Protein AF-A0ABD0MIQ6-F1 (afdb_monomer)

Secondary structure (DSSP, 8-state):
------SS-----S-TTHHHHHHHHHHHHHHHHHHHHHHHHPPTT------PPPGGGTGGGS---

InterPro domains:
  IPR010675 RNA methyltransferase bin3, C-terminal [PF06859] (15-64)
  IPR024160 Bin3-type S-adenosyl-L-methionine binding domain [PS51515] (1-65)
  IPR029063 S-adenosyl-L-methionine-dependent methyltransferase superfamily [G3DSA:3.40.50.150] (5-65)
  IPR029063 S-adenosyl-L-methionine-dependent methyltransferase superfamily [SSF53335] (19-53)
  IPR039772 RNA methyltransferase Bin3-like [PTHR12315] (15-65)

Solvent-accessible surfa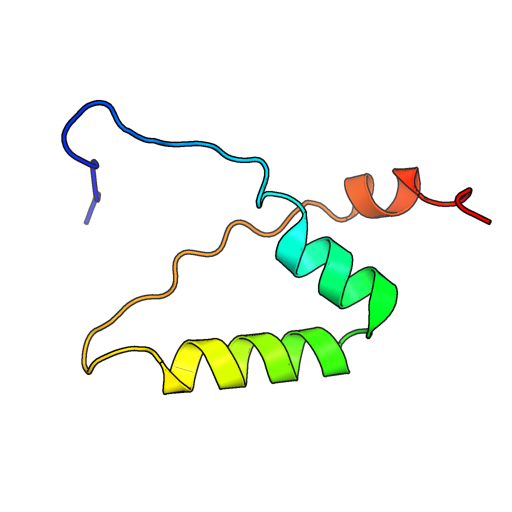ce area (backbone atoms only — not comparable to full-atom values): 4492 Å² total; per-residue (Å²): 134,82,84,72,82,83,78,92,72,82,75,77,64,86,63,70,47,50,72,56,49,38,31,75,76,46,38,70,69,33,45,54,52,49,53,56,52,53,57,73,70,46,56,94,90,57,78,89,87,81,78,83,70,62,71,78,65,62,68,78,61,85,78,78,130

pLDDT: mean 76.77, std 19.92, range [39.56, 97.56]

Structure (mmCIF, N/CA/C/O backbone):
data_AF-A0ABD0MIQ6-F1
#
_entry.id   AF-A0ABD0MIQ6-F1
#
loop_
_atom_site.group_PDB
_atom_site.id
_atom_site.type_symbol
_atom_site.label_atom_id
_atom_site.label_alt_id
_atom_site.label_comp_id
_atom_site.label_asym_id
_atom_site.label_entity_id
_atom_site.label_seq_id
_atom_site.pdbx_PDB_ins_code
_atom_site.Cartn_x
_atom_site.Cartn_y
_atom_site.Cartn_z
_atom_site.occupancy
_atom_site.B_iso_or_equiv
_atom_site.auth_seq_id
_atom_site.auth_comp_id
_atom_site.auth_asym_id
_atom_site.auth_atom_id
_atom_site.pdbx_PDB_model_num
ATOM 1 N N . GLY A 1 1 ? -10.401 17.551 5.406 1.00 39.56 1 GLY A N 1
ATOM 2 C CA . GLY A 1 1 ? -10.292 16.867 6.706 1.00 39.56 1 GLY A CA 1
ATOM 3 C C . GLY A 1 1 ? -8.824 16.716 6.932 1.00 39.56 1 GLY A C 1
ATOM 4 O O . GLY A 1 1 ? -8.250 15.704 6.556 1.00 39.56 1 GLY A O 1
ATOM 5 N N . ASP A 1 2 ? -8.222 17.805 7.381 1.00 44.06 2 ASP A N 1
ATOM 6 C CA . ASP A 1 2 ? -6.812 18.067 7.143 1.00 44.06 2 ASP A CA 1
ATOM 7 C C . ASP A 1 2 ? -6.130 17.783 8.467 1.00 44.06 2 ASP A C 1
ATOM 9 O O . ASP A 1 2 ? -6.104 18.615 9.370 1.00 44.06 2 ASP A O 1
ATOM 13 N N . TYR A 1 3 ? -5.734 16.522 8.628 1.00 59.81 3 TYR A N 1
ATOM 14 C CA . TYR A 1 3 ? -5.037 16.066 9.815 1.00 59.81 3 TYR A CA 1
ATOM 15 C C . TYR A 1 3 ? -3.684 16.779 9.869 1.00 59.81 3 TYR A C 1
ATOM 17 O O . TYR A 1 3 ? -2.745 16.410 9.166 1.00 59.81 3 TYR A O 1
ATOM 25 N N . VAL A 1 4 ? -3.626 17.842 10.667 1.00 58.75 4 VAL A N 1
ATOM 26 C CA . VAL A 1 4 ? -2.399 18.533 11.050 1.00 58.75 4 VAL A CA 1
ATOM 27 C C . VAL A 1 4 ? -1.956 17.892 12.364 1.00 58.75 4 VAL A C 1
ATOM 29 O O . VAL A 1 4 ? -2.630 18.099 13.375 1.00 58.75 4 VAL A O 1
ATOM 32 N N . PRO A 1 5 ? -0.907 17.050 12.370 1.00 60.97 5 PRO A N 1
ATOM 33 C CA . PRO A 1 5 ? -0.395 16.487 13.610 1.00 60.97 5 PRO A CA 1
ATOM 34 C C . PRO A 1 5 ? 0.132 17.617 14.501 1.00 60.97 5 PRO A C 1
ATOM 36 O O . PRO A 1 5 ? 0.907 18.464 14.055 1.00 60.97 5 PRO A O 1
ATOM 39 N N . ASP A 1 6 ? -0.337 17.632 15.746 1.00 64.69 6 ASP A N 1
ATOM 40 C CA . ASP A 1 6 ? 0.060 18.596 16.766 1.00 64.69 6 ASP A CA 1
ATOM 41 C C . ASP A 1 6 ? 1.483 18.265 17.251 1.00 64.69 6 ASP A C 1
ATOM 43 O O . ASP A 1 6 ? 1.721 17.195 17.802 1.00 64.69 6 ASP A O 1
ATOM 47 N N . SER A 1 7 ? 2.407 19.170 16.927 1.00 59.25 7 SER A N 1
ATOM 48 C CA . SER A 1 7 ? 3.751 19.396 17.483 1.00 59.25 7 SER A CA 1
ATOM 49 C C . SER A 1 7 ? 4.714 18.209 17.773 1.00 59.25 7 SER A C 1
ATOM 51 O O . SER A 1 7 ? 4.576 17.426 18.706 1.00 59.25 7 SER A O 1
ATOM 53 N N . ASP A 1 8 ? 5.804 18.217 16.989 1.00 54.25 8 ASP A N 1
ATOM 54 C CA . ASP A 1 8 ? 7.223 18.021 17.363 1.00 54.25 8 ASP A CA 1
ATOM 55 C C . ASP A 1 8 ? 7.840 16.659 17.725 1.00 54.25 8 ASP A C 1
ATOM 57 O O . ASP A 1 8 ? 9.021 16.613 18.062 1.00 54.25 8 ASP A O 1
ATOM 61 N N . GLU A 1 9 ? 7.179 15.531 17.469 1.00 50.53 9 GLU A N 1
ATOM 62 C CA . GLU A 1 9 ? 7.876 14.229 17.398 1.00 50.53 9 GLU A CA 1
ATOM 63 C C .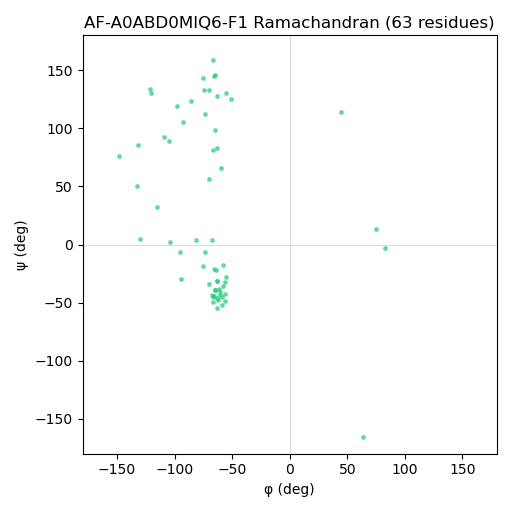 GLU A 1 9 ? 7.469 13.417 16.166 1.00 50.53 9 GLU A C 1
ATOM 65 O O . GLU A 1 9 ? 7.182 12.219 16.221 1.00 50.53 9 GLU A O 1
ATOM 70 N N . ALA A 1 10 ? 7.514 14.055 14.994 1.00 47.31 10 ALA A N 1
ATOM 71 C CA . ALA A 1 10 ? 7.687 13.303 13.761 1.00 47.31 10 ALA A CA 1
ATOM 72 C C . ALA A 1 10 ? 9.096 12.696 13.783 1.00 47.31 10 ALA A C 1
ATOM 74 O O . ALA A 1 10 ? 10.036 13.216 13.182 1.00 47.31 10 ALA A O 1
ATOM 75 N N . VAL A 1 11 ? 9.250 11.571 14.484 1.00 42.91 11 VAL A N 1
ATOM 76 C CA . VAL A 1 11 ? 10.342 10.638 14.240 1.00 42.91 11 VAL A CA 1
ATOM 77 C C . VAL A 1 11 ? 10.126 10.133 12.817 1.00 42.91 11 VAL A C 1
ATOM 79 O O . VAL A 1 11 ? 9.559 9.069 12.579 1.00 42.91 11 VAL A O 1
ATOM 82 N N . ALA A 1 12 ? 10.587 10.919 11.843 1.00 44.62 12 ALA A N 1
ATOM 83 C CA . ALA A 1 12 ? 10.807 10.512 10.469 1.00 44.62 12 ALA A CA 1
ATOM 84 C C . ALA A 1 12 ? 12.013 9.559 10.449 1.00 44.62 12 ALA A C 1
ATOM 86 O O . ALA A 1 12 ? 13.025 9.781 9.786 1.00 44.62 12 A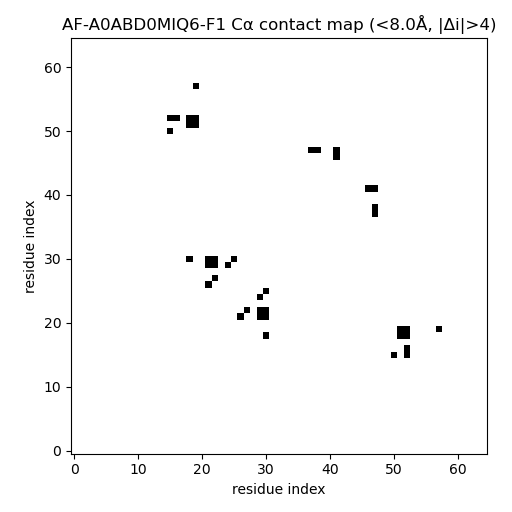LA A O 1
ATOM 87 N N . SER A 1 13 ? 11.924 8.484 11.235 1.00 42.62 13 SER A N 1
ATOM 88 C CA . SER A 1 13 ? 12.700 7.282 11.001 1.00 42.62 13 SER A CA 1
ATOM 89 C C . SER A 1 13 ? 12.377 6.860 9.579 1.00 42.62 13 SER A C 1
ATOM 91 O O . SER A 1 13 ? 11.208 6.825 9.194 1.00 42.62 13 SER A O 1
ATOM 93 N N . GLN A 1 14 ? 13.413 6.600 8.789 1.00 43.91 14 GLN A N 1
ATOM 94 C CA . GLN A 1 14 ? 13.361 6.176 7.395 1.00 43.91 14 GLN A CA 1
ATOM 95 C C . GLN A 1 14 ? 12.602 4.836 7.235 1.00 43.91 14 GLN A C 1
ATOM 97 O O . GLN A 1 14 ? 13.166 3.830 6.829 1.00 43.91 14 GLN A O 1
ATOM 102 N N . CYS A 1 15 ? 11.299 4.798 7.518 1.00 46.31 15 CYS A N 1
ATOM 103 C CA . CYS A 1 15 ? 10.371 3.730 7.134 1.00 46.31 15 CYS A CA 1
ATOM 104 C C . CYS A 1 15 ? 9.887 3.900 5.685 1.00 46.31 15 CYS A C 1
ATOM 106 O O . CYS A 1 15 ? 9.081 3.111 5.194 1.00 46.31 15 CYS A O 1
ATOM 108 N N . VAL A 1 16 ? 10.431 4.904 4.993 1.00 53.78 16 VAL A N 1
ATOM 109 C CA . VAL A 1 16 ? 10.149 5.305 3.611 1.00 53.78 16 VAL A CA 1
ATOM 110 C C . VAL A 1 16 ? 10.395 4.160 2.613 1.00 53.78 16 VAL A C 1
ATOM 112 O O . VAL A 1 16 ? 9.853 4.161 1.516 1.00 53.78 16 VAL A O 1
ATOM 115 N N . ASP A 1 17 ? 11.142 3.122 2.998 1.00 68.06 17 ASP A N 1
ATOM 116 C CA . ASP A 1 17 ? 11.418 1.961 2.150 1.00 68.06 17 ASP A CA 1
ATOM 117 C C . ASP A 1 17 ? 10.607 0.699 2.519 1.00 68.06 17 ASP A C 1
ATOM 119 O O . ASP A 1 17 ? 10.806 -0.306 1.853 1.00 68.06 17 ASP A O 1
ATOM 123 N N . LEU A 1 18 ? 9.691 0.666 3.505 1.00 82.94 18 LEU A N 1
ATOM 124 C CA . LEU A 1 18 ? 9.063 -0.611 3.925 1.00 82.94 18 LEU A CA 1
ATOM 125 C C . LEU A 1 18 ? 8.234 -1.267 2.809 1.00 82.94 18 LEU A C 1
ATOM 127 O O . LEU A 1 18 ? 8.481 -2.417 2.449 1.00 82.94 18 LEU A O 1
ATOM 131 N N . THR A 1 19 ? 7.274 -0.543 2.230 1.00 87.50 19 THR A N 1
ATOM 132 C CA . THR A 1 19 ? 6.423 -1.058 1.140 1.00 87.50 19 THR A CA 1
ATOM 133 C C . THR A 1 19 ? 7.275 -1.450 -0.063 1.00 87.50 19 THR A C 1
ATOM 135 O O . THR A 1 19 ? 7.088 -2.506 -0.662 1.00 87.50 19 THR A O 1
ATOM 138 N N . LYS A 1 20 ? 8.287 -0.639 -0.377 1.00 86.81 20 LYS A N 1
ATOM 139 C CA . LYS A 1 20 ? 9.224 -0.911 -1.463 1.00 86.81 20 LYS A CA 1
ATOM 140 C C . LYS A 1 20 ? 10.112 -2.121 -1.192 1.00 86.81 20 LYS A C 1
ATOM 142 O O . LYS A 1 20 ? 10.292 -2.944 -2.078 1.00 86.81 20 LYS A O 1
ATOM 147 N N . TRP A 1 21 ? 10.645 -2.260 0.013 1.00 87.69 21 TRP A N 1
ATOM 148 C CA . TRP A 1 21 ? 11.484 -3.377 0.424 1.00 87.69 21 TRP A CA 1
ATOM 149 C C . TRP A 1 21 ? 10.680 -4.673 0.442 1.00 87.69 21 TRP A C 1
ATOM 151 O O . TRP A 1 21 ? 11.139 -5.670 -0.107 1.00 87.69 21 TRP A O 1
ATOM 161 N N . VAL A 1 22 ? 9.458 -4.659 0.985 1.00 91.88 22 VAL A N 1
ATOM 162 C CA . VAL A 1 22 ? 8.565 -5.824 0.946 1.00 91.88 22 VAL A CA 1
ATOM 163 C C . VAL A 1 22 ? 8.262 -6.205 -0.497 1.00 91.88 22 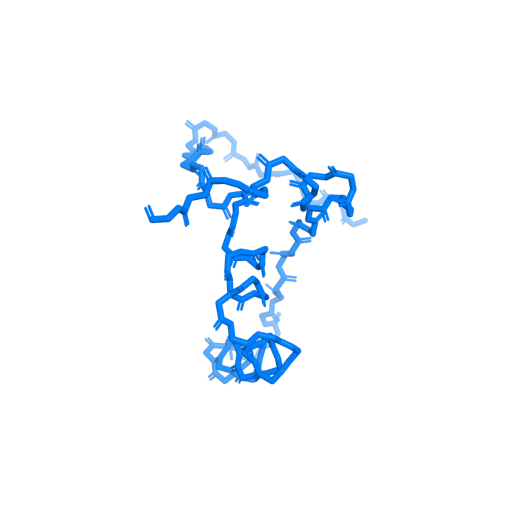VAL A C 1
ATOM 165 O O . VAL A 1 22 ? 8.350 -7.382 -0.835 1.00 91.88 22 VAL A O 1
ATOM 168 N N . HIS A 1 23 ? 7.983 -5.227 -1.361 1.00 91.25 23 HIS A N 1
ATOM 169 C CA . HIS A 1 23 ? 7.755 -5.498 -2.775 1.00 91.25 23 HIS A CA 1
ATOM 170 C C . HIS A 1 23 ? 9.016 -6.093 -3.437 1.00 91.25 23 HIS A C 1
ATOM 172 O O . HIS A 1 23 ? 8.941 -7.134 -4.079 1.00 91.25 23 HIS A O 1
ATOM 178 N N . LEU A 1 24 ? 10.196 -5.504 -3.229 1.00 89.75 24 LEU A N 1
ATOM 179 C CA . LEU A 1 24 ? 11.451 -5.987 -3.818 1.00 89.75 24 LEU A CA 1
ATOM 180 C C . LEU A 1 24 ? 11.859 -7.393 -3.343 1.00 89.75 24 LEU A C 1
ATOM 182 O O . LEU A 1 24 ? 12.475 -8.119 -4.114 1.00 89.75 24 LEU A O 1
ATOM 186 N N . ASN A 1 25 ? 11.529 -7.785 -2.108 1.00 91.12 25 ASN A N 1
ATOM 187 C CA . ASN A 1 25 ? 11.927 -9.086 -1.550 1.00 91.12 25 ASN A CA 1
ATOM 188 C C . ASN A 1 25 ? 10.863 -10.179 -1.722 1.00 91.12 25 ASN A C 1
ATOM 190 O O . ASN A 1 25 ? 11.202 -11.356 -1.802 1.00 91.12 25 ASN A O 1
ATOM 194 N N . TYR A 1 26 ? 9.580 -9.812 -1.754 1.00 92.12 26 TYR A N 1
ATOM 195 C CA . TYR A 1 26 ? 8.468 -10.768 -1.686 1.00 92.12 26 TYR A CA 1
ATOM 196 C C . TYR A 1 26 ? 7.411 -10.569 -2.779 1.00 92.12 26 TYR A C 1
ATOM 198 O O . TYR A 1 26 ? 6.385 -11.258 -2.773 1.00 92.12 26 TYR A O 1
ATOM 206 N N . GLY A 1 27 ? 7.639 -9.640 -3.711 1.00 92.50 27 GLY A N 1
ATOM 207 C CA . GLY A 1 27 ? 6.721 -9.347 -4.806 1.00 92.50 27 GLY A CA 1
ATOM 208 C C . GLY A 1 27 ? 5.372 -8.798 -4.333 1.00 92.50 27 GLY A C 1
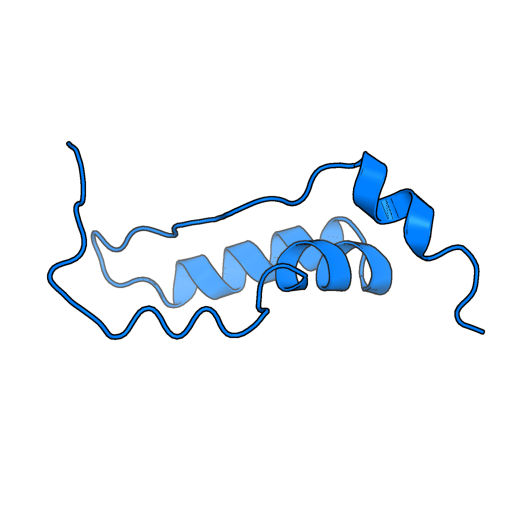ATOM 209 O O . GLY A 1 27 ? 5.172 -8.457 -3.161 1.00 92.50 27 GLY A O 1
ATOM 210 N N . ASP A 1 28 ? 4.404 -8.787 -5.246 1.00 95.62 28 ASP A N 1
ATOM 211 C CA . ASP A 1 28 ? 3.021 -8.381 -4.966 1.00 95.62 28 ASP A CA 1
ATOM 212 C C . ASP A 1 28 ? 2.379 -9.220 -3.853 1.00 95.62 28 ASP A C 1
ATOM 214 O O . ASP A 1 28 ? 1.638 -8.710 -3.011 1.00 95.62 28 ASP A O 1
ATOM 218 N N . ALA A 1 29 ? 2.718 -10.511 -3.788 1.00 96.50 29 ALA A N 1
ATOM 219 C CA . ALA A 1 29 ? 2.223 -11.406 -2.748 1.00 96.50 29 ALA A CA 1
ATOM 220 C C . ALA A 1 29 ? 2.698 -10.984 -1.343 1.00 96.50 29 ALA A C 1
ATOM 222 O O . ALA A 1 29 ? 1.993 -11.198 -0.354 1.00 96.50 29 ALA A O 1
ATOM 223 N N . GLY A 1 30 ? 3.887 -10.389 -1.224 1.00 95.75 30 GLY A N 1
ATOM 224 C CA . GLY A 1 30 ? 4.363 -9.783 0.019 1.00 95.75 30 GLY A CA 1
ATOM 225 C C . GLY A 1 30 ? 3.540 -8.566 0.422 1.00 95.75 30 GLY A C 1
ATOM 226 O O . GLY A 1 30 ? 3.121 -8.455 1.574 1.00 95.75 30 GLY A O 1
ATOM 227 N N . ILE A 1 31 ? 3.251 -7.692 -0.544 1.00 95.00 31 ILE A N 1
ATOM 228 C CA . ILE A 1 31 ? 2.468 -6.468 -0.334 1.00 95.00 31 ILE A CA 1
ATOM 229 C C . ILE A 1 31 ? 1.040 -6.784 0.103 1.00 95.00 31 ILE A C 1
ATOM 231 O O . ILE A 1 31 ? 0.557 -6.237 1.094 1.00 95.00 31 ILE A O 1
ATOM 235 N N . GLN A 1 32 ? 0.383 -7.728 -0.568 1.00 97.06 32 GLN A N 1
ATOM 236 C CA . GLN A 1 32 ? -0.963 -8.161 -0.196 1.00 97.06 32 GLN A CA 1
ATOM 237 C C . GLN A 1 32 ? -1.006 -8.699 1.241 1.00 97.06 32 GLN A C 1
ATOM 239 O O . GLN A 1 32 ? -1.883 -8.325 2.022 1.00 97.06 32 GLN A O 1
ATOM 244 N N . ARG A 1 33 ? -0.032 -9.534 1.630 1.00 97.56 33 ARG A N 1
ATOM 245 C CA . ARG A 1 33 ? 0.062 -10.054 3.005 1.00 97.56 33 ARG A CA 1
ATOM 246 C C . ARG A 1 33 ? 0.337 -8.951 4.025 1.00 97.56 33 ARG A C 1
ATOM 248 O O . ARG A 1 33 ? -0.229 -9.002 5.117 1.00 97.56 33 ARG A O 1
ATOM 255 N N . LEU A 1 34 ? 1.178 -7.971 3.689 1.00 94.31 34 LEU A N 1
ATOM 256 C CA . LEU A 1 34 ? 1.456 -6.815 4.540 1.00 94.31 34 LEU A CA 1
ATOM 257 C C . LEU A 1 34 ? 0.169 -6.034 4.829 1.00 94.31 34 LEU A C 1
ATOM 259 O O . LEU A 1 34 ? -0.165 -5.841 5.996 1.00 94.31 34 LEU A O 1
ATOM 263 N N . PHE A 1 35 ? -0.599 -5.668 3.800 1.00 95.56 35 PHE A N 1
ATOM 264 C CA . PHE A 1 35 ? -1.852 -4.934 3.997 1.00 95.56 35 PHE A CA 1
ATOM 265 C C . PHE A 1 35 ? -2.905 -5.742 4.752 1.00 95.56 35 PHE A C 1
ATOM 267 O O . PHE A 1 35 ? -3.556 -5.201 5.641 1.00 95.56 35 PHE A O 1
ATOM 274 N N . GLN A 1 36 ? -3.024 -7.048 4.495 1.00 97.44 36 GLN A N 1
ATOM 275 C CA . GLN A 1 36 ? -3.907 -7.909 5.287 1.00 97.44 36 GLN A CA 1
ATOM 276 C C . GLN A 1 36 ? -3.507 -7.954 6.767 1.00 97.44 36 GLN A C 1
ATOM 278 O O . GLN A 1 36 ? -4.373 -8.007 7.638 1.00 97.44 36 GLN A O 1
ATOM 283 N N . ARG A 1 37 ? -2.203 -7.974 7.076 1.00 96.31 37 ARG A N 1
ATOM 284 C CA . ARG A 1 37 ? -1.724 -7.930 8.463 1.00 96.31 37 ARG A CA 1
ATOM 285 C C . ARG A 1 37 ? -2.044 -6.591 9.102 1.00 96.31 37 ARG A C 1
ATOM 287 O O . ARG A 1 37 ? -2.638 -6.599 10.171 1.00 96.31 37 ARG A O 1
ATOM 294 N N . ILE A 1 38 ? -1.716 -5.482 8.444 1.00 94.56 38 ILE A N 1
ATOM 295 C CA . ILE A 1 38 ? -2.001 -4.138 8.958 1.00 94.56 38 ILE A CA 1
ATOM 296 C C . ILE A 1 38 ? -3.496 -3.986 9.238 1.00 94.56 38 ILE A C 1
ATOM 298 O O . ILE A 1 38 ? -3.865 -3.622 10.347 1.00 94.56 38 ILE A O 1
ATOM 302 N N . TYR A 1 39 ? -4.352 -4.363 8.286 1.00 94.62 39 TYR A N 1
ATOM 303 C CA . TYR A 1 39 ? -5.802 -4.268 8.438 1.00 94.62 39 TYR A CA 1
ATOM 304 C C . TYR A 1 39 ? -6.324 -5.016 9.673 1.00 94.62 39 TYR A C 1
ATOM 306 O O . TYR A 1 39 ? -7.126 -4.471 10.420 1.00 94.62 39 TYR A O 1
ATOM 314 N N . ARG A 1 40 ? -5.825 -6.231 9.948 1.00 96.38 40 ARG A N 1
ATOM 315 C CA . ARG A 1 40 ? -6.215 -7.000 11.147 1.00 96.38 40 ARG A CA 1
ATOM 316 C C . ARG A 1 40 ? -5.787 -6.356 12.469 1.00 96.38 40 ARG A C 1
ATOM 318 O O . ARG A 1 40 ? -6.339 -6.717 13.500 1.00 96.38 40 ARG A O 1
ATOM 325 N N . HIS A 1 41 ? -4.797 -5.466 12.446 1.00 94.00 41 HIS A N 1
ATOM 326 C CA . HIS A 1 41 ? -4.321 -4.752 13.634 1.00 94.00 41 HIS A CA 1
ATOM 327 C C . HIS A 1 41 ? -4.976 -3.375 13.794 1.00 94.00 41 HIS A C 1
ATOM 329 O O . HIS A 1 41 ? -4.758 -2.720 14.811 1.00 94.00 41 HIS A O 1
ATOM 335 N N . LEU A 1 42 ? -5.774 -2.923 12.821 1.00 93.38 42 LEU A N 1
ATOM 336 C CA . LEU A 1 42 ? -6.539 -1.693 12.968 1.00 93.38 42 LEU A CA 1
ATOM 337 C C . LEU A 1 42 ? -7.723 -1.933 13.908 1.00 93.38 42 LEU A C 1
ATOM 339 O O . LEU A 1 42 ? -8.478 -2.895 13.761 1.00 93.38 42 LEU A O 1
ATOM 343 N N . LEU A 1 43 ? -7.901 -1.021 14.861 1.00 94.06 43 LEU A N 1
ATOM 344 C CA . LEU A 1 43 ? -9.134 -0.930 15.635 1.00 94.06 43 LEU A CA 1
ATOM 345 C C . LEU A 1 43 ? -10.292 -0.493 14.721 1.00 94.06 43 LEU A C 1
ATOM 347 O O . LEU A 1 43 ? -10.046 0.117 13.674 1.00 94.06 43 LEU A O 1
ATOM 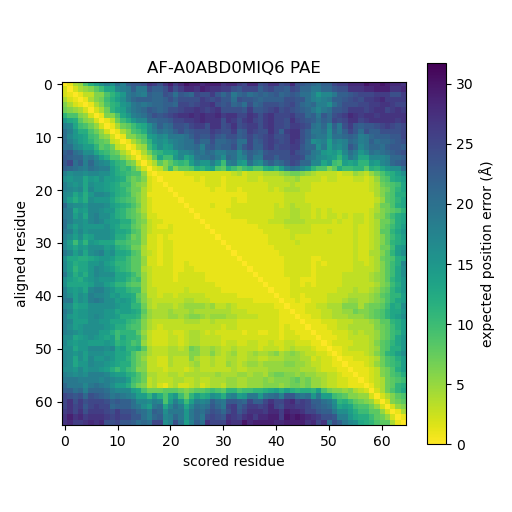351 N N . PRO A 1 44 ? -11.557 -0.747 15.098 1.00 94.75 44 PRO A N 1
ATOM 352 C CA . PRO A 1 44 ? -12.701 -0.190 14.383 1.00 94.75 44 PRO A CA 1
ATOM 353 C C . PRO A 1 44 ? -12.562 1.331 14.213 1.00 94.75 44 PRO A C 1
ATOM 355 O O . PRO A 1 44 ? -12.350 2.050 15.186 1.00 94.75 44 PRO A O 1
ATOM 358 N N . GLY A 1 45 ? -12.646 1.815 12.971 1.00 94.44 45 GLY A N 1
ATOM 359 C CA . GLY A 1 45 ? -12.442 3.231 12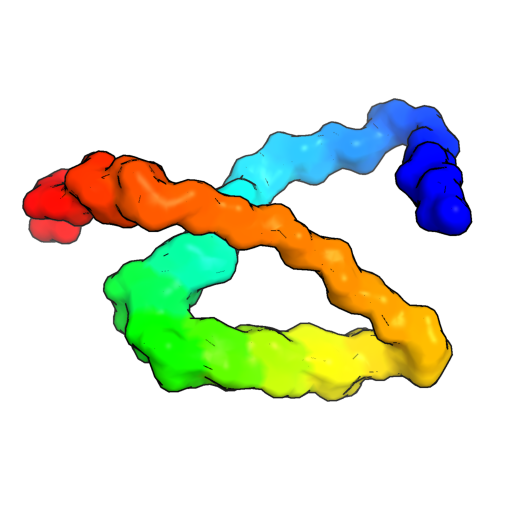.630 1.00 94.44 45 GLY A CA 1
ATOM 360 C C . GLY A 1 45 ? -10.979 3.661 12.456 1.00 94.44 45 GLY A C 1
ATOM 361 O O . GLY A 1 45 ? -10.727 4.806 12.092 1.00 94.44 45 GLY A O 1
ATOM 362 N N . GLY A 1 46 ? -10.016 2.763 12.671 1.00 93.06 46 GLY A N 1
ATOM 363 C CA . GLY A 1 46 ? -8.603 3.012 12.404 1.00 93.06 46 GLY A CA 1
ATOM 364 C C . GLY A 1 46 ? -8.320 3.205 10.913 1.00 93.06 46 GLY A C 1
ATOM 365 O O . GLY A 1 46 ? -8.928 2.558 10.057 1.00 93.06 46 GLY A O 1
ATOM 366 N N . VAL A 1 47 ? -7.365 4.082 10.604 1.00 92.56 47 VAL A N 1
ATOM 367 C CA . VAL A 1 47 ? -6.968 4.421 9.233 1.00 92.56 47 VAL A CA 1
ATOM 368 C C . VAL A 1 47 ? -5.486 4.125 9.045 1.00 92.56 47 VAL A C 1
ATOM 370 O O . VAL A 1 47 ? -4.655 4.489 9.874 1.00 92.56 47 VAL A O 1
ATOM 373 N N . LEU A 1 48 ? -5.152 3.469 7.934 1.00 90.94 48 LEU A N 1
ATOM 374 C CA . LEU A 1 48 ? -3.774 3.323 7.479 1.00 90.94 48 LEU A CA 1
ATOM 375 C C . LEU A 1 48 ? -3.377 4.553 6.655 1.00 90.94 48 LEU A C 1
ATOM 377 O O . LEU A 1 48 ? -4.002 4.833 5.634 1.00 90.94 48 LEU A O 1
ATOM 381 N N . ILE A 1 49 ? -2.300 5.228 7.054 1.00 89.38 49 ILE A N 1
ATOM 382 C CA . ILE A 1 49 ? -1.634 6.252 6.242 1.00 89.38 49 ILE A CA 1
ATOM 383 C C . ILE A 1 49 ? -0.436 5.594 5.558 1.00 89.38 49 ILE A C 1
ATOM 385 O O . ILE A 1 49 ? 0.459 5.073 6.221 1.00 89.38 49 ILE A O 1
ATOM 389 N N . LEU A 1 50 ? -0.441 5.585 4.227 1.00 87.38 50 LEU A N 1
ATOM 390 C CA . LEU A 1 50 ? 0.602 4.967 3.415 1.00 87.38 50 LEU A CA 1
ATOM 391 C C . LEU A 1 50 ? 1.246 6.012 2.504 1.00 87.38 50 LEU A C 1
ATOM 393 O O . LEU A 1 50 ? 0.545 6.682 1.751 1.00 87.38 50 LEU A O 1
ATOM 397 N N . GLU A 1 51 ? 2.576 6.065 2.498 1.00 85.94 51 GLU A N 1
ATOM 398 C CA . GLU A 1 51 ? 3.355 6.849 1.537 1.00 85.94 51 GLU A CA 1
ATOM 399 C C . GLU A 1 51 ? 4.072 5.904 0.548 1.00 85.94 51 GLU A C 1
ATOM 401 O O . GLU A 1 51 ? 5.157 5.388 0.841 1.00 85.94 51 GLU A O 1
ATOM 406 N N . PRO A 1 52 ? 3.466 5.581 -0.610 1.00 82.88 52 PRO A N 1
ATOM 407 C CA . PRO A 1 52 ? 4.105 4.725 -1.601 1.00 82.88 52 PRO A CA 1
ATOM 408 C C . PRO A 1 52 ? 5.272 5.449 -2.281 1.00 82.88 52 PRO A C 1
ATOM 410 O O . PRO A 1 52 ? 5.138 6.574 -2.757 1.00 82.88 52 PRO A O 1
ATOM 413 N N . GLN A 1 53 ? 6.413 4.767 -2.392 1.00 86.81 53 GLN A N 1
ATOM 414 C CA . GLN A 1 53 ? 7.567 5.309 -3.104 1.00 86.81 53 GLN A CA 1
ATOM 415 C C . GLN A 1 53 ? 7.394 5.248 -4.625 1.00 86.81 53 GLN A C 1
ATOM 417 O O . GLN A 1 53 ? 6.884 4.253 -5.148 1.00 86.81 53 GLN A O 1
ATOM 422 N N . PRO A 1 54 ? 7.886 6.258 -5.366 1.00 86.88 54 PRO A N 1
ATOM 423 C CA . PRO A 1 54 ? 7.791 6.278 -6.817 1.00 86.88 54 PRO A CA 1
ATOM 424 C C . PRO A 1 54 ? 8.599 5.137 -7.445 1.00 86.88 54 PRO A C 1
ATOM 426 O O . PRO A 1 54 ? 9.693 4.791 -6.981 1.00 86.88 54 PRO A O 1
ATOM 429 N N . TRP A 1 55 ? 8.101 4.600 -8.563 1.00 85.88 55 TRP A N 1
ATOM 430 C CA . TRP A 1 55 ? 8.748 3.514 -9.313 1.00 85.88 55 TRP A CA 1
ATOM 431 C C . TRP A 1 55 ? 10.182 3.832 -9.741 1.00 85.88 55 TRP A C 1
ATOM 433 O O . TRP A 1 55 ? 11.034 2.949 -9.744 1.00 85.88 55 TRP A O 1
ATOM 443 N N . SER A 1 56 ? 10.493 5.097 -10.031 1.00 83.75 56 SER A N 1
ATOM 444 C CA . SER A 1 56 ? 11.856 5.541 -10.357 1.00 83.75 56 SER A CA 1
ATOM 445 C C . SER A 1 56 ? 12.876 5.183 -9.266 1.00 83.75 56 SER A C 1
ATOM 447 O O . SER A 1 56 ? 14.047 4.937 -9.562 1.00 83.75 56 SER A O 1
ATOM 449 N N . SER A 1 57 ? 12.437 5.077 -8.009 1.00 80.88 57 SER A N 1
ATOM 450 C CA . SER A 1 57 ? 13.283 4.689 -6.882 1.00 80.88 57 SER A CA 1
ATOM 451 C C . SER A 1 57 ? 13.610 3.185 -6.840 1.00 80.88 57 SER A C 1
ATOM 453 O O . SER A 1 57 ? 14.584 2.804 -6.185 1.00 80.88 57 SER A O 1
ATOM 455 N N . TYR A 1 58 ? 12.849 2.325 -7.535 1.00 78.38 58 TYR A N 1
ATOM 456 C CA . TYR A 1 58 ? 13.112 0.879 -7.637 1.00 78.38 58 TYR A CA 1
ATOM 457 C C . TYR A 1 58 ? 14.354 0.597 -8.490 1.00 78.38 58 TYR A C 1
ATOM 459 O O . TYR A 1 58 ? 15.147 -0.291 -8.179 1.00 78.38 58 TYR A O 1
ATOM 467 N N . SER A 1 59 ? 14.588 1.418 -9.515 1.00 71.19 59 SER A N 1
ATOM 468 C CA . SER A 1 59 ? 15.715 1.287 -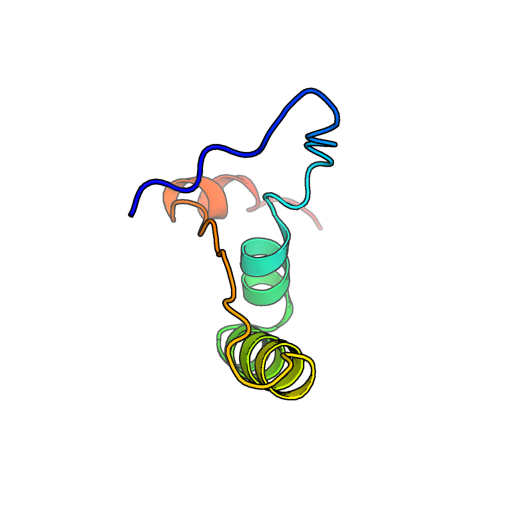10.446 1.00 71.19 59 SER A CA 1
ATOM 469 C C . SER A 1 59 ? 17.089 1.467 -9.785 1.00 71.19 59 SER A C 1
ATOM 471 O O . SER A 1 59 ? 18.092 0.978 -10.304 1.00 71.19 59 SER A O 1
ATOM 473 N N . ARG A 1 60 ? 17.151 2.136 -8.624 1.00 63.72 60 ARG A N 1
ATOM 474 C CA . ARG A 1 60 ? 18.399 2.444 -7.903 1.00 63.72 60 ARG A CA 1
ATOM 475 C C . ARG A 1 60 ? 19.046 1.243 -7.189 1.00 63.72 60 ARG A C 1
ATOM 477 O O . ARG A 1 60 ? 20.165 1.391 -6.713 1.00 63.72 60 ARG A O 1
ATOM 484 N N . ARG A 1 61 ? 18.413 0.058 -7.140 1.00 57.53 61 ARG A N 1
ATOM 485 C CA . ARG A 1 61 ? 18.965 -1.152 -6.481 1.00 57.53 61 ARG A CA 1
ATOM 486 C C . ARG A 1 61 ? 19.272 -2.332 -7.425 1.00 57.53 61 ARG A C 1
ATOM 488 O O . ARG A 1 61 ? 19.232 -3.477 -6.999 1.00 57.53 61 ARG A O 1
ATOM 495 N N . LYS A 1 62 ? 19.676 -2.092 -8.681 1.00 50.75 62 LYS A N 1
ATOM 496 C CA . LYS A 1 62 ? 20.179 -3.164 -9.580 1.00 50.75 62 LYS A CA 1
ATOM 497 C C . LYS A 1 62 ? 21.529 -3.792 -9.170 1.00 50.75 62 LYS A C 1
ATOM 499 O O . LYS A 1 62 ? 22.054 -4.618 -9.908 1.00 50.75 62 LYS A O 1
ATOM 504 N N . ARG A 1 63 ? 22.116 -3.421 -8.026 1.00 45.25 63 ARG A N 1
ATOM 505 C CA . ARG A 1 63 ? 23.400 -3.973 -7.566 1.00 45.25 63 ARG A CA 1
ATOM 506 C C . ARG A 1 63 ? 23.487 -4.034 -6.041 1.00 45.25 63 ARG A C 1
ATOM 508 O O . ARG A 1 63 ? 24.147 -3.208 -5.423 1.00 45.25 63 ARG A O 1
ATOM 515 N N . LEU A 1 64 ? 22.808 -5.009 -5.455 1.00 42.53 64 LEU A N 1
ATOM 516 C CA . LEU A 1 64 ? 23.129 -5.555 -4.137 1.00 42.53 64 LEU A CA 1
ATOM 517 C C . LEU A 1 64 ? 23.121 -7.078 -4.312 1.00 42.53 64 LEU A C 1
ATOM 519 O O . LEU A 1 64 ? 22.071 -7.705 -4.213 1.00 42.53 64 LEU A O 1
ATOM 523 N N . THR A 1 65 ? 24.269 -7.606 -4.743 1.00 42.31 65 THR A N 1
ATOM 524 C CA . THR A 1 65 ? 24.663 -9.019 -4.597 1.00 42.31 65 THR A CA 1
ATOM 525 C C . THR A 1 65 ? 24.953 -9.322 -3.142 1.00 42.31 65 THR A C 1
ATOM 527 O O . THR A 1 65 ? 25.559 -8.431 -2.500 1.00 42.31 65 THR A O 1
#

Mean predicted aligned error: 10.5 Å

S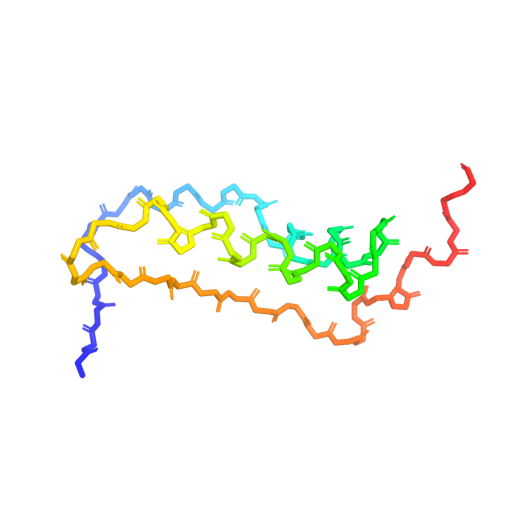equence (65 aa):
GDYVPDSDEAVASQCVDLTKWVHLNYGDAGIQRLFQRIYRHLLPGGVLILEPQPWSSYSRRKRLT

Foldseek 3Di:
DDDDDPDDPPPVPVPVCVLVVLCVPPNPVSNVVVVVVVVVPADVVRDDDDDHDDPVVNVVPPDDD

Radius of gyration: 14.73 Å; Cα contacts (8 Å, |Δi|>4): 21; chains: 1; bounding box: 37×31×28 Å

Organism: Cirrhinus mrigala (NCBI:txid683832)

Nearest PDB structures (foldseek):
  1ai5-assembly1_A  TM=4.021E-01  e=4.193E+00  Escherichia coli